Protein AF-A0A2J2H8X6-F1 (afdb_monomer_lite)

Radius of gyration: 20.1 Å; chains: 1; bounding box: 44×49×46 Å

Secondary structure (DSSP, 8-state):
------HHHHHHHHHHHSS--PPP-HHHHHHHHHHHSS--S-HHHHHHHHHHHHHHHHHHHHHHSPPPHHHHHGGGSSS--

Structure (mmCIF, N/CA/C/O backbone):
data_AF-A0A2J2H8X6-F1
#
_entry.id   AF-A0A2J2H8X6-F1
#
loop_
_atom_site.group_PDB
_atom_site.id
_atom_site.type_symbol
_atom_site.label_atom_id
_ato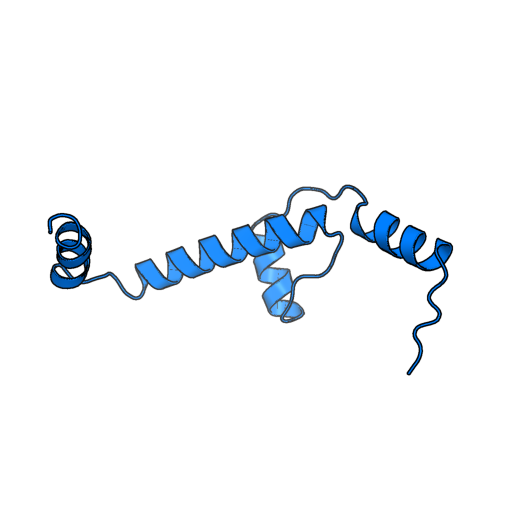m_site.label_alt_id
_atom_site.label_comp_id
_atom_site.label_asym_id
_atom_site.label_entity_id
_atom_site.label_seq_id
_atom_site.pdbx_PDB_ins_code
_atom_site.Cartn_x
_atom_site.Cartn_y
_atom_site.Cartn_z
_atom_site.occupancy
_atom_site.B_iso_or_equiv
_atom_site.auth_seq_id
_atom_site.auth_comp_id
_atom_site.auth_asym_id
_atom_site.auth_atom_id
_atom_site.pdbx_PDB_model_num
ATOM 1 N N . MET A 1 1 ? 30.613 6.042 -7.719 1.00 46.53 1 MET A N 1
ATOM 2 C CA . MET A 1 1 ? 29.917 4.983 -8.479 1.00 46.53 1 MET A CA 1
ATOM 3 C C . MET A 1 1 ? 29.193 5.691 -9.605 1.00 46.53 1 MET A C 1
ATOM 5 O O . MET A 1 1 ? 28.225 6.383 -9.325 1.00 46.53 1 MET A O 1
ATOM 9 N N . GLU A 1 2 ? 29.708 5.633 -10.830 1.00 53.91 2 GLU A N 1
ATOM 10 C CA . GLU A 1 2 ? 28.993 6.219 -11.968 1.00 53.91 2 GLU A CA 1
ATOM 11 C C . GLU A 1 2 ? 27.964 5.205 -12.467 1.00 53.91 2 GLU A C 1
ATOM 13 O O . GLU A 1 2 ? 28.308 4.089 -12.857 1.00 53.91 2 GLU A O 1
ATOM 18 N N . MET A 1 3 ? 26.682 5.558 -12.368 1.00 62.75 3 MET A N 1
ATOM 19 C CA . MET A 1 3 ? 25.590 4.745 -12.894 1.00 62.75 3 MET A CA 1
ATOM 20 C C . MET A 1 3 ? 25.469 5.001 -14.396 1.00 62.75 3 MET A C 1
ATOM 22 O O . MET A 1 3 ? 24.700 5.852 -14.832 1.00 62.75 3 MET A O 1
ATOM 26 N N . ASN A 1 4 ? 26.226 4.248 -15.192 1.00 68.88 4 ASN A N 1
ATOM 27 C CA . ASN A 1 4 ? 26.126 4.273 -16.649 1.00 68.88 4 ASN A CA 1
ATOM 28 C C . ASN A 1 4 ? 24.904 3.447 -17.103 1.00 68.88 4 ASN A C 1
ATOM 30 O O . ASN A 1 4 ? 25.036 2.376 -17.695 1.00 68.88 4 ASN A O 1
ATOM 34 N N . ILE A 1 5 ? 23.698 3.887 -16.730 1.00 78.12 5 ILE A N 1
ATOM 35 C CA . ILE A 1 5 ? 22.455 3.220 -17.133 1.00 78.12 5 ILE A CA 1
ATOM 36 C C . ILE A 1 5 ? 22.124 3.669 -18.559 1.00 78.12 5 ILE A C 1
ATOM 38 O O . ILE A 1 5 ? 21.894 4.851 -18.804 1.00 78.12 5 ILE A O 1
ATOM 42 N N . SER A 1 6 ? 22.093 2.720 -19.499 1.00 89.50 6 SER A N 1
ATOM 43 C CA . SER A 1 6 ? 21.638 2.981 -20.870 1.00 89.50 6 SER A CA 1
ATOM 44 C C . SER A 1 6 ? 20.173 3.431 -20.884 1.00 89.50 6 SER A C 1
ATOM 46 O O . SER A 1 6 ? 19.352 2.938 -20.105 1.00 89.50 6 SER A O 1
ATOM 48 N N . ILE A 1 7 ? 19.822 4.311 -21.824 1.00 88.50 7 ILE A N 1
ATOM 49 C CA . ILE A 1 7 ? 18.435 4.718 -22.089 1.00 88.50 7 ILE A CA 1
ATOM 50 C C . ILE A 1 7 ? 17.527 3.502 -22.341 1.00 88.50 7 ILE A C 1
ATOM 52 O O . ILE A 1 7 ? 16.368 3.519 -21.931 1.00 88.50 7 ILE A O 1
ATOM 56 N N . ASP A 1 8 ? 18.042 2.429 -22.943 1.00 91.62 8 ASP A N 1
ATOM 57 C CA . ASP A 1 8 ? 17.271 1.202 -23.187 1.00 91.62 8 ASP A CA 1
ATOM 58 C C . ASP A 1 8 ? 16.923 0.458 -21.893 1.00 91.62 8 ASP A C 1
ATOM 60 O O . ASP A 1 8 ? 15.815 -0.052 -21.739 1.00 91.62 8 ASP A O 1
ATOM 64 N N . GLU A 1 9 ? 17.834 0.451 -20.918 1.00 90.44 9 GLU A N 1
ATOM 65 C CA . GLU A 1 9 ? 17.588 -0.152 -19.605 1.00 90.44 9 GLU A CA 1
ATOM 66 C C . GLU A 1 9 ? 16.596 0.691 -18.793 1.00 90.44 9 GLU A C 1
ATOM 68 O O . GLU A 1 9 ? 15.701 0.150 -18.142 1.00 90.44 9 GLU A O 1
ATOM 73 N N . ILE A 1 10 ? 16.695 2.023 -18.877 1.00 89.69 10 ILE A N 1
ATOM 74 C CA . ILE A 1 10 ? 15.702 2.929 -18.281 1.00 89.69 10 ILE A CA 1
ATOM 75 C C . ILE A 1 10 ? 14.322 2.657 -18.886 1.00 89.69 10 ILE A C 1
ATOM 77 O O . ILE A 1 10 ? 13.359 2.465 -18.143 1.00 89.69 10 ILE A O 1
ATOM 81 N N . ARG A 1 11 ? 14.234 2.576 -20.219 1.00 87.75 11 ARG A N 1
ATOM 82 C CA . ARG A 1 11 ? 12.990 2.303 -20.946 1.00 87.75 11 ARG A CA 1
ATOM 83 C C . ARG A 1 11 ? 12.382 0.964 -20.544 1.00 87.75 11 ARG A C 1
ATOM 85 O O . ARG A 1 11 ? 11.218 0.934 -20.163 1.00 87.75 11 ARG A O 1
ATOM 92 N N . ARG A 1 12 ? 13.173 -0.111 -20.520 1.00 89.31 12 ARG A N 1
ATOM 93 C CA . ARG A 1 12 ? 12.725 -1.448 -20.102 1.00 89.31 12 ARG A CA 1
ATOM 94 C C . ARG A 1 12 ? 12.154 -1.448 -18.684 1.00 89.31 12 ARG A C 1
ATOM 96 O O . ARG A 1 12 ? 11.115 -2.055 -18.427 1.00 89.31 12 ARG A O 1
ATOM 103 N N . ARG A 1 13 ? 12.824 -0.773 -17.745 1.00 88.00 13 ARG A N 1
ATOM 104 C CA . ARG A 1 13 ? 12.352 -0.663 -16.356 1.00 88.00 13 ARG A CA 1
ATOM 105 C C . ARG A 1 13 ? 11.057 0.144 -16.259 1.00 88.00 13 ARG A C 1
ATOM 107 O O . ARG A 1 13 ? 10.181 -0.236 -15.487 1.00 88.00 13 ARG A O 1
ATOM 114 N N . LEU A 1 14 ? 10.931 1.213 -17.045 1.00 86.19 14 LEU A N 1
ATOM 115 C CA . LEU A 1 14 ? 9.717 2.026 -17.133 1.00 86.19 14 LEU A CA 1
ATOM 116 C C . LEU A 1 14 ? 8.550 1.257 -17.753 1.00 86.19 14 LEU A C 1
ATOM 118 O O . LEU A 1 14 ? 7.474 1.266 -17.178 1.00 86.19 14 LEU A O 1
ATOM 122 N N . GLU A 1 15 ? 8.750 0.542 -18.856 1.00 86.94 15 GLU A N 1
ATOM 123 C CA . GLU A 1 15 ? 7.709 -0.276 -19.494 1.00 86.94 15 GLU A CA 1
ATOM 124 C C . GLU A 1 15 ? 7.172 -1.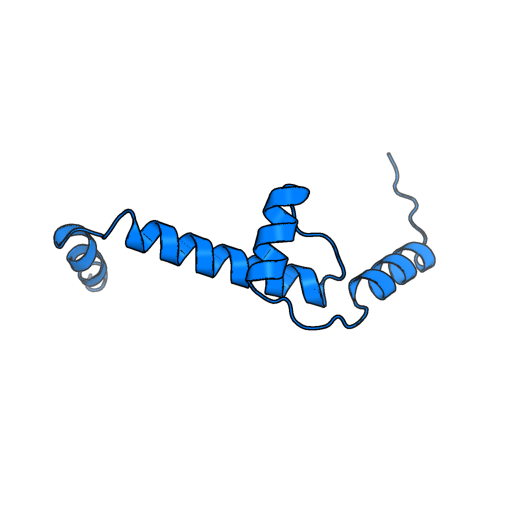356 -18.548 1.00 86.94 15 GLU A C 1
ATOM 126 O O . GLU A 1 15 ? 5.965 -1.563 -18.455 1.00 86.94 15 GLU A O 1
ATOM 131 N N . LEU A 1 16 ? 8.057 -2.011 -17.791 1.00 84.50 16 LEU A N 1
ATOM 132 C CA . LEU A 1 16 ? 7.653 -2.979 -16.770 1.00 84.50 16 LEU A CA 1
ATOM 133 C C . LEU A 1 16 ? 6.884 -2.321 -15.617 1.00 84.50 16 LEU A C 1
ATOM 135 O O . LEU A 1 16 ? 5.940 -2.915 -15.096 1.00 84.50 16 LEU A O 1
ATOM 139 N N . ALA A 1 17 ? 7.281 -1.112 -15.214 1.00 81.81 17 ALA A N 1
ATOM 140 C CA . ALA A 1 17 ? 6.629 -0.371 -14.140 1.00 81.81 17 ALA A CA 1
ATOM 141 C C . ALA A 1 17 ? 5.281 0.236 -14.563 1.00 81.81 17 ALA A C 1
ATOM 143 O O . ALA A 1 17 ? 4.383 0.318 -13.735 1.00 81.81 17 ALA A O 1
ATOM 144 N N . LEU A 1 18 ? 5.131 0.640 -15.822 1.00 81.25 18 LEU A N 1
ATOM 145 C CA . LEU A 1 18 ? 3.924 1.258 -16.384 1.00 81.25 18 LEU A CA 1
ATOM 146 C C . LEU A 1 18 ? 3.007 0.243 -17.073 1.00 81.25 18 LEU A C 1
ATOM 148 O O . LEU A 1 18 ? 2.064 0.619 -17.767 1.00 81.25 18 LEU A O 1
ATOM 152 N N . ARG A 1 19 ? 3.298 -1.057 -16.951 1.00 83.50 19 ARG A N 1
ATOM 153 C CA . ARG A 1 19 ? 2.422 -2.080 -17.509 1.00 83.50 19 ARG A CA 1
ATOM 154 C C . ARG A 1 19 ? 1.090 -2.041 -16.753 1.00 83.50 19 ARG A C 1
ATOM 156 O O . ARG A 1 19 ? 1.117 -2.232 -15.532 1.00 83.50 19 ARG A O 1
ATOM 163 N N . PRO A 1 20 ? -0.049 -1.893 -17.457 1.00 79.88 20 PRO A N 1
ATOM 164 C CA . PRO A 1 20 ? -1.355 -1.888 -16.822 1.00 79.88 20 PRO A CA 1
ATOM 165 C C . PRO A 1 20 ? -1.543 -3.140 -15.972 1.00 79.88 20 PRO A C 1
ATOM 167 O O . PRO A 1 20 ? -1.260 -4.261 -16.407 1.00 79.88 20 PRO A O 1
ATOM 170 N N . ALA A 1 21 ? -2.003 -2.930 -14.750 1.00 83.62 21 ALA A N 1
ATOM 171 C CA . ALA A 1 21 ? -2.317 -3.974 -13.796 1.00 83.62 21 ALA A CA 1
ATOM 172 C C . ALA A 1 21 ? -3.769 -3.817 -13.355 1.00 83.62 21 ALA A C 1
ATOM 174 O O . ALA A 1 21 ? -4.313 -2.712 -13.363 1.00 83.62 21 ALA A O 1
ATOM 175 N N . GLU A 1 22 ? -4.396 -4.923 -12.969 1.00 86.00 22 GLU A N 1
ATOM 176 C CA . GLU A 1 22 ? -5.736 -4.869 -12.394 1.00 86.00 22 GLU A CA 1
ATOM 177 C C . GLU A 1 22 ? -5.725 -4.060 -11.093 1.00 86.00 22 GLU A C 1
ATOM 179 O O . GLU A 1 22 ? -4.755 -4.152 -10.339 1.00 86.00 22 GLU A O 1
ATOM 184 N N . PRO A 1 23 ? -6.769 -3.269 -10.798 1.00 87.81 23 PRO A N 1
ATOM 185 C CA . PRO A 1 23 ? -6.824 -2.502 -9.565 1.00 87.81 23 PRO A CA 1
ATOM 186 C C . PRO A 1 23 ? -6.615 -3.385 -8.323 1.00 87.81 23 PRO A C 1
ATOM 188 O O . PRO A 1 23 ? -7.149 -4.495 -8.252 1.00 87.81 23 PRO A O 1
ATOM 191 N N . PRO A 1 24 ? -5.854 -2.915 -7.324 1.00 92.12 24 PRO A N 1
ATOM 192 C CA . PRO A 1 24 ? -5.651 -3.662 -6.094 1.00 92.12 24 PRO A CA 1
ATOM 193 C C . PRO A 1 24 ? -6.944 -3.767 -5.284 1.00 92.12 24 PRO A C 1
ATOM 195 O O . PRO A 1 24 ? -7.726 -2.822 -5.204 1.00 92.12 24 PRO A O 1
ATOM 198 N N . VAL A 1 25 ? -7.118 -4.908 -4.620 1.00 94.50 25 VAL A N 1
ATOM 199 C CA . VAL A 1 25 ? -8.197 -5.162 -3.656 1.00 94.50 25 VAL A CA 1
ATOM 200 C C . VAL A 1 25 ? -7.634 -5.176 -2.238 1.00 94.50 25 VAL A C 1
ATOM 202 O O . VAL A 1 25 ? -6.510 -5.638 -2.037 1.00 94.50 25 VAL A O 1
ATOM 205 N N . LEU A 1 26 ? -8.400 -4.688 -1.256 1.00 94.00 26 LEU A N 1
ATOM 206 C CA . LEU A 1 26 ? -7.918 -4.489 0.118 1.00 94.00 26 LEU A CA 1
ATOM 207 C C . LEU A 1 26 ? -7.327 -5.773 0.717 1.00 94.00 26 LEU A C 1
ATOM 209 O O . LEU A 1 26 ? -6.191 -5.749 1.182 1.00 94.00 26 LEU A O 1
ATOM 213 N N . ASP A 1 27 ? -8.034 -6.899 0.618 1.00 94.06 27 ASP A N 1
ATOM 214 C CA . ASP A 1 27 ? -7.568 -8.186 1.155 1.00 94.06 27 ASP A CA 1
ATOM 215 C C . ASP A 1 27 ? -6.236 -8.628 0.535 1.00 94.06 27 ASP A C 1
ATOM 217 O O . ASP A 1 27 ? -5.326 -9.079 1.230 1.00 94.06 27 ASP A O 1
ATOM 221 N N . GLY A 1 28 ? -6.081 -8.441 -0.778 1.00 93.00 28 GLY A N 1
ATOM 222 C CA . GLY A 1 28 ? -4.842 -8.759 -1.488 1.00 93.00 28 GLY A CA 1
ATOM 223 C C . GLY A 1 28 ? -3.684 -7.842 -1.091 1.00 93.00 28 GLY A C 1
ATOM 224 O O . GLY A 1 28 ? -2.545 -8.293 -0.977 1.00 93.00 28 GLY A O 1
ATOM 225 N N . VAL A 1 29 ? -3.972 -6.562 -0.841 1.00 94.75 29 VAL A N 1
ATOM 226 C CA . VAL A 1 29 ? -2.994 -5.587 -0.342 1.00 94.75 29 VAL A CA 1
ATOM 227 C C . VAL A 1 29 ? -2.537 -5.957 1.068 1.00 94.75 29 VAL A C 1
ATOM 229 O O . VAL A 1 29 ? -1.333 -5.985 1.319 1.00 94.75 29 VAL A O 1
ATOM 232 N N . LEU A 1 30 ? -3.467 -6.293 1.966 1.00 95.00 30 LEU A N 1
ATOM 233 C CA . LEU A 1 30 ? -3.149 -6.711 3.333 1.00 95.00 30 LEU A CA 1
ATOM 234 C C . LEU A 1 30 ? -2.313 -7.994 3.346 1.00 95.00 30 LEU A C 1
ATOM 236 O O . LEU A 1 30 ? -1.263 -8.015 3.983 1.00 95.00 30 LEU A O 1
ATOM 240 N N . ALA A 1 31 ? -2.697 -9.007 2.564 1.00 94.19 31 ALA A N 1
ATOM 241 C CA . ALA A 1 31 ? -1.939 -10.252 2.445 1.00 94.19 31 ALA A CA 1
ATOM 242 C C . ALA A 1 31 ? -0.518 -10.028 1.893 1.00 94.19 31 ALA A C 1
ATOM 244 O O . ALA A 1 31 ? 0.441 -10.657 2.344 1.00 94.19 31 ALA A O 1
ATOM 245 N N . ALA A 1 32 ? -0.351 -9.117 0.927 1.00 92.62 32 ALA A N 1
ATOM 246 C CA . ALA A 1 32 ? 0.963 -8.777 0.384 1.00 92.62 32 ALA A CA 1
ATOM 247 C C . ALA A 1 32 ? 1.860 -8.085 1.425 1.00 92.62 32 ALA A C 1
ATOM 249 O O . ALA A 1 32 ? 3.043 -8.415 1.535 1.00 92.62 32 ALA A O 1
ATOM 250 N N . VAL A 1 33 ? 1.306 -7.149 2.204 1.00 92.38 33 VAL A N 1
ATOM 251 C CA . VAL A 1 33 ? 2.035 -6.473 3.289 1.00 92.38 33 VAL A CA 1
ATOM 252 C C . VAL A 1 33 ? 2.381 -7.451 4.407 1.00 92.38 33 VAL A C 1
ATOM 254 O O . VAL A 1 33 ? 3.513 -7.436 4.879 1.00 92.38 33 VAL A O 1
ATOM 257 N N . GLU A 1 34 ? 1.455 -8.325 4.795 1.00 92.56 34 GLU A N 1
ATOM 258 C CA . GLU A 1 34 ? 1.688 -9.345 5.820 1.00 92.56 34 GLU A CA 1
ATOM 259 C C . GLU A 1 34 ? 2.800 -10.317 5.407 1.00 92.56 34 GLU A C 1
ATOM 261 O O . GLU A 1 34 ? 3.701 -10.603 6.194 1.00 92.56 34 GLU A O 1
ATOM 266 N N . ARG A 1 35 ? 2.786 -10.781 4.150 1.00 93.88 35 ARG A N 1
ATOM 267 C CA . ARG A 1 35 ? 3.774 -11.741 3.644 1.00 93.88 35 ARG A CA 1
ATOM 268 C C . ARG A 1 35 ? 5.159 -11.129 3.441 1.00 93.88 35 ARG A C 1
ATOM 270 O O . ARG A 1 35 ? 6.157 -11.730 3.830 1.00 93.88 35 ARG A O 1
ATOM 277 N N . ASP A 1 36 ? 5.233 -9.975 2.777 1.00 91.56 36 ASP A N 1
ATOM 278 C CA . ASP A 1 36 ? 6.500 -9.434 2.263 1.00 91.56 36 ASP A CA 1
ATOM 279 C C . ASP A 1 36 ? 6.989 -8.188 3.020 1.00 91.56 36 ASP A C 1
ATOM 281 O O . ASP A 1 36 ? 8.086 -7.686 2.745 1.00 91.56 36 ASP A O 1
ATOM 285 N N . GLY A 1 37 ? 6.171 -7.638 3.922 1.00 89.12 37 GLY A N 1
ATOM 286 C CA . GLY A 1 37 ? 6.411 -6.362 4.603 1.00 89.12 37 GLY A CA 1
ATOM 287 C C . GLY A 1 37 ? 6.335 -5.139 3.682 1.00 89.12 37 GLY A C 1
ATOM 288 O O . GLY A 1 37 ? 6.655 -4.029 4.105 1.00 89.12 37 GLY A O 1
ATOM 289 N N . LYS A 1 38 ? 5.984 -5.321 2.401 1.00 89.69 38 LYS A N 1
ATOM 290 C CA . LYS A 1 38 ? 5.959 -4.256 1.391 1.00 89.69 38 LYS A CA 1
ATOM 291 C C . LYS A 1 38 ? 5.131 -4.627 0.171 1.00 89.69 38 LYS A C 1
ATOM 293 O O . LYS A 1 38 ? 5.033 -5.787 -0.212 1.00 89.69 38 LYS A O 1
ATOM 298 N N . LEU A 1 39 ? 4.648 -3.596 -0.510 1.00 91.62 39 LEU A N 1
ATOM 299 C CA . LEU A 1 39 ? 3.983 -3.712 -1.801 1.00 91.62 39 LEU A CA 1
ATOM 300 C C . LEU A 1 39 ? 5.020 -3.732 -2.931 1.00 91.62 39 LEU A C 1
ATOM 302 O O . LEU A 1 39 ? 5.961 -2.935 -2.948 1.00 91.62 39 LEU A O 1
ATOM 306 N N . ARG A 1 40 ? 4.859 -4.656 -3.881 1.00 85.75 40 ARG A N 1
ATOM 307 C CA . ARG A 1 40 ? 5.715 -4.805 -5.066 1.00 85.75 40 ARG A CA 1
ATOM 308 C C . ARG A 1 40 ? 4.852 -5.030 -6.299 1.00 85.75 40 ARG A C 1
ATOM 310 O O . ARG A 1 40 ? 3.890 -5.783 -6.240 1.00 85.75 40 ARG A O 1
ATOM 317 N N . GLY A 1 41 ? 5.239 -4.429 -7.418 1.00 84.25 41 GLY A N 1
ATOM 318 C CA . GLY A 1 41 ? 4.530 -4.566 -8.686 1.00 84.25 41 GLY A CA 1
ATOM 319 C C . GLY A 1 41 ? 4.726 -3.349 -9.590 1.00 84.25 41 GLY A C 1
ATOM 320 O O . GLY A 1 41 ? 5.563 -2.494 -9.280 1.00 84.25 41 GLY A O 1
ATOM 321 N N . PRO A 1 42 ? 3.966 -3.270 -10.695 1.00 87.81 42 PRO A N 1
ATOM 322 C CA . PRO A 1 42 ? 3.873 -2.071 -11.520 1.00 87.81 42 PRO A CA 1
ATOM 323 C C . PRO A 1 42 ? 3.457 -0.859 -10.682 1.00 87.81 42 PRO A C 1
ATOM 325 O O . PRO A 1 42 ? 2.686 -0.991 -9.730 1.00 87.81 42 PRO A O 1
ATOM 328 N N . ALA A 1 43 ? 3.946 0.324 -11.040 1.00 87.12 43 ALA A N 1
ATOM 329 C CA . ALA A 1 43 ? 3.598 1.586 -10.399 1.00 87.12 43 ALA A CA 1
ATOM 330 C C . ALA A 1 43 ? 2.077 1.801 -10.380 1.00 87.12 43 ALA A C 1
ATOM 332 O O . ALA A 1 43 ? 1.522 2.150 -9.337 1.00 87.12 43 ALA A O 1
ATOM 333 N N . ASP A 1 44 ? 1.407 1.476 -11.488 1.00 87.50 44 ASP A N 1
ATOM 334 C CA . ASP A 1 44 ? -0.051 1.570 -11.629 1.00 87.50 44 ASP A CA 1
ATOM 335 C C . ASP A 1 44 ? -0.815 0.690 -10.632 1.00 87.50 44 ASP A C 1
ATOM 337 O O . ASP A 1 44 ? -1.963 0.978 -10.313 1.00 87.50 44 ASP A O 1
ATOM 341 N N . TRP A 1 45 ? -0.178 -0.352 -10.092 1.00 90.94 45 TRP A N 1
ATOM 342 C CA . TRP A 1 45 ? -0.738 -1.179 -9.026 1.00 90.94 45 TRP A CA 1
ATOM 343 C C . TRP A 1 45 ? -0.318 -0.696 -7.637 1.00 90.94 45 TRP A C 1
ATOM 345 O O . TRP A 1 45 ? -1.141 -0.549 -6.734 1.00 90.94 45 TRP A O 1
ATOM 355 N N . VAL A 1 46 ? 0.981 -0.436 -7.462 1.00 91.62 46 VAL A N 1
ATOM 356 C CA . VAL A 1 46 ? 1.588 -0.133 -6.160 1.00 91.62 46 VAL A CA 1
ATOM 357 C C . VAL A 1 46 ? 1.063 1.179 -5.589 1.00 91.62 46 VAL A C 1
ATOM 359 O O . VAL A 1 46 ? 0.782 1.239 -4.394 1.00 91.62 46 VAL A O 1
ATOM 362 N N . PHE A 1 47 ? 0.893 2.221 -6.409 1.00 91.50 47 PHE A N 1
ATOM 363 C CA . PHE A 1 47 ? 0.408 3.512 -5.916 1.00 91.50 47 PHE A CA 1
ATOM 364 C C . PHE A 1 47 ? -1.045 3.447 -5.420 1.00 91.50 47 PHE A C 1
ATOM 366 O O . PHE A 1 47 ? -1.305 3.900 -4.301 1.00 91.50 47 PHE A O 1
ATOM 373 N N . PRO A 1 48 ? -2.007 2.872 -6.169 1.00 93.81 48 PRO A N 1
ATOM 374 C CA . PRO A 1 48 ? -3.344 2.635 -5.634 1.00 93.81 48 PRO A CA 1
ATOM 375 C C . PRO A 1 48 ? -3.351 1.709 -4.412 1.00 93.81 48 PRO A C 1
ATOM 377 O O . PRO A 1 48 ? -4.052 2.008 -3.451 1.00 93.81 48 PRO A O 1
ATOM 380 N N . ALA A 1 49 ? -2.535 0.650 -4.402 1.00 95.19 49 ALA A N 1
ATOM 381 C CA . ALA A 1 49 ? -2.467 -0.2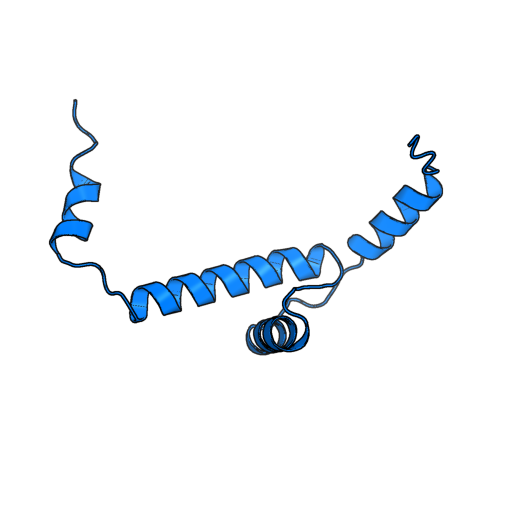97 -3.288 1.00 95.19 49 ALA A CA 1
ATOM 382 C C . ALA A 1 49 ? -1.977 0.378 -2.001 1.00 95.19 49 ALA A C 1
ATOM 384 O O . ALA A 1 49 ? -2.531 0.161 -0.926 1.00 95.19 49 ALA A O 1
ATOM 385 N N . TRP A 1 50 ? -0.964 1.239 -2.113 1.00 94.81 50 TRP A N 1
ATOM 386 C CA . TRP A 1 50 ? -0.439 1.999 -0.984 1.00 94.81 50 TRP A CA 1
ATOM 387 C C . TRP A 1 50 ? -1.468 2.989 -0.434 1.00 94.81 50 TRP A C 1
ATOM 389 O O . TRP A 1 50 ? -1.655 3.044 0.778 1.00 94.81 50 TRP A O 1
ATOM 399 N N . ARG A 1 51 ? -2.182 3.722 -1.303 1.00 95.88 51 ARG A N 1
ATOM 400 C CA . ARG A 1 51 ? -3.265 4.621 -0.864 1.00 95.88 51 ARG A CA 1
ATOM 401 C C . ARG A 1 51 ? -4.356 3.858 -0.119 1.00 95.88 51 ARG A C 1
ATOM 403 O O . ARG A 1 51 ? -4.737 4.279 0.966 1.00 95.88 51 ARG A O 1
ATOM 410 N N . LEU A 1 52 ? -4.783 2.721 -0.668 1.00 96.31 52 LEU A N 1
ATOM 411 C CA . LEU A 1 52 ? -5.793 1.860 -0.058 1.00 96.31 52 LEU A CA 1
ATOM 412 C C . LEU A 1 52 ? -5.354 1.356 1.326 1.00 96.31 52 LEU A C 1
ATOM 414 O O . LEU A 1 52 ? -6.130 1.392 2.276 1.00 96.31 52 LEU A O 1
ATOM 418 N N . TYR A 1 53 ? -4.092 0.936 1.459 1.00 95.25 53 TYR A N 1
ATOM 419 C CA . TYR A 1 53 ? -3.530 0.521 2.743 1.00 95.25 53 TYR A CA 1
ATOM 420 C C . TYR A 1 53 ? -3.483 1.665 3.761 1.00 95.25 53 TYR A C 1
ATOM 422 O O . TYR A 1 53 ? -3.855 1.474 4.915 1.00 95.25 53 TYR A O 1
ATOM 430 N N . VAL A 1 54 ? -3.019 2.849 3.350 1.00 95.44 54 VAL A N 1
ATOM 431 C CA . VAL A 1 54 ? -2.919 4.020 4.233 1.00 95.44 54 VAL A CA 1
ATOM 432 C C . VAL A 1 54 ? -4.298 4.470 4.701 1.00 95.44 54 VAL A C 1
ATOM 434 O O . VAL A 1 54 ? -4.459 4.762 5.880 1.00 95.44 54 VAL A O 1
ATOM 437 N N . GLU A 1 55 ? -5.287 4.492 3.810 1.00 96.69 55 GLU A N 1
ATOM 438 C CA . GLU A 1 55 ? -6.671 4.832 4.148 1.00 96.69 55 GLU A CA 1
ATOM 439 C C . GLU A 1 55 ? -7.259 3.838 5.155 1.00 96.69 55 GLU A C 1
ATOM 441 O O . GLU A 1 55 ? -7.765 4.247 6.201 1.00 96.69 55 GLU A O 1
ATOM 446 N N . TYR A 1 56 ? -7.086 2.535 4.908 1.00 95.44 56 TYR A N 1
ATOM 447 C CA . TYR A 1 56 ? -7.466 1.493 5.859 1.00 95.44 56 TYR A CA 1
ATOM 448 C C . TYR A 1 56 ? -6.774 1.685 7.215 1.00 95.44 56 TYR A C 1
ATOM 450 O O . TYR A 1 56 ? -7.430 1.710 8.254 1.00 95.44 56 TYR A O 1
ATOM 458 N N . ALA A 1 57 ? -5.452 1.862 7.227 1.00 94.44 57 ALA A N 1
ATOM 459 C CA . A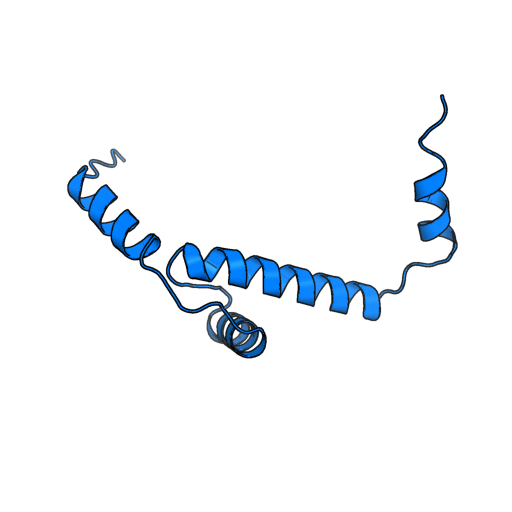LA A 1 57 ? -4.692 2.038 8.458 1.00 94.44 57 ALA A CA 1
ATOM 460 C C . ALA A 1 57 ? -5.143 3.288 9.231 1.00 94.44 57 ALA A C 1
ATOM 462 O O . ALA A 1 57 ? -5.323 3.219 10.445 1.00 94.44 57 ALA A O 1
ATOM 463 N N . ALA A 1 58 ? -5.382 4.404 8.539 1.00 95.12 58 ALA A N 1
ATOM 464 C CA . ALA A 1 58 ? -5.882 5.635 9.140 1.00 95.12 58 ALA A CA 1
ATOM 465 C C . ALA A 1 58 ? -7.263 5.434 9.777 1.00 95.12 58 ALA A C 1
ATOM 467 O O . ALA A 1 58 ? -7.465 5.844 10.919 1.00 95.12 58 ALA A O 1
ATOM 468 N N . GLN A 1 59 ? -8.182 4.747 9.091 1.00 94.75 59 GLN A N 1
ATOM 469 C CA . GLN A 1 59 ? -9.495 4.414 9.642 1.00 94.75 59 GLN A CA 1
ATOM 470 C C . GLN A 1 59 ? -9.370 3.539 10.896 1.00 94.75 59 GLN A C 1
ATOM 472 O O . GLN A 1 59 ? -9.970 3.847 11.923 1.00 94.75 59 GLN A O 1
ATOM 477 N N . ARG A 1 60 ? -8.551 2.482 10.852 1.00 94.94 60 ARG A N 1
ATOM 478 C CA . ARG A 1 60 ? -8.347 1.584 12.001 1.00 94.94 60 ARG A CA 1
ATOM 479 C C . ARG A 1 60 ? -7.719 2.298 13.195 1.00 94.94 60 ARG A C 1
ATOM 481 O O . ARG A 1 60 ? -8.088 2.014 14.331 1.00 94.94 60 ARG A O 1
ATOM 488 N N . ILE A 1 61 ? -6.804 3.236 12.951 1.00 93.50 61 ILE A N 1
ATOM 489 C CA . ILE A 1 61 ? -6.232 4.093 13.995 1.00 93.50 61 ILE A CA 1
ATOM 490 C C . ILE A 1 61 ? -7.313 5.011 14.571 1.00 93.50 61 ILE A C 1
ATOM 492 O O . ILE A 1 61 ? -7.440 5.082 15.787 1.00 93.50 61 ILE A O 1
ATOM 496 N N . ALA A 1 62 ? -8.123 5.663 13.735 1.00 91.69 62 ALA A N 1
ATOM 497 C CA . ALA A 1 62 ? -9.201 6.535 14.200 1.00 91.69 62 ALA A CA 1
ATOM 498 C C . ALA A 1 62 ? -10.277 5.780 15.006 1.00 91.69 62 ALA A C 1
ATOM 500 O O . ALA A 1 62 ? -10.829 6.324 15.958 1.00 91.69 62 ALA A O 1
ATOM 501 N N . GLU A 1 63 ? -10.556 4.522 14.654 1.00 91.31 63 GLU A N 1
ATOM 502 C CA . GLU A 1 63 ? -11.456 3.639 15.406 1.00 91.31 63 GLU A CA 1
ATOM 503 C C . GLU A 1 63 ? -10.857 3.202 16.751 1.00 91.31 63 GLU A C 1
ATOM 505 O O . GLU A 1 63 ? -11.570 3.132 17.750 1.00 91.31 63 GLU A O 1
ATOM 510 N N . ALA A 1 64 ? -9.554 2.906 16.791 1.00 92.31 64 ALA A N 1
ATOM 511 C CA . ALA A 1 64 ? -8.860 2.497 18.013 1.00 92.31 64 ALA A CA 1
ATOM 512 C C . ALA A 1 64 ? -8.592 3.671 18.970 1.00 92.31 64 ALA A C 1
ATOM 514 O O . ALA A 1 64 ? -8.552 3.486 20.186 1.00 92.31 64 ALA A O 1
ATOM 515 N N . PHE A 1 65 ? -8.418 4.870 18.418 1.00 89.50 65 PHE A N 1
ATOM 516 C CA . PHE A 1 65 ? -8.093 6.098 19.133 1.00 89.50 65 PHE A CA 1
ATOM 517 C C . PHE A 1 65 ? -9.076 7.201 18.720 1.00 89.50 65 PHE A C 1
ATOM 519 O O . PHE A 1 65 ? -8.710 8.113 17.972 1.00 89.50 65 PHE A O 1
ATOM 526 N N . PRO A 1 66 ? -10.344 7.119 19.159 1.00 81.88 66 PRO A N 1
ATOM 527 C CA . PRO A 1 66 ? -11.313 8.158 18.861 1.00 81.88 66 PRO A CA 1
ATOM 528 C C . PRO A 1 66 ? -10.845 9.471 19.490 1.00 81.88 66 PRO A C 1
ATOM 530 O O . PRO A 1 66 ? -10.584 9.525 20.691 1.00 81.88 66 PRO A O 1
ATOM 533 N N . LEU A 1 67 ? -10.761 10.527 18.678 1.00 74.50 67 LEU A N 1
ATOM 534 C CA . LEU A 1 67 ? -10.428 11.869 19.163 1.00 74.50 67 LEU A CA 1
ATOM 535 C C . LEU A 1 67 ? -11.378 12.268 20.299 1.00 74.50 67 LEU A C 1
ATOM 537 O O . LEU A 1 67 ? -12.569 11.930 20.251 1.00 74.50 67 LEU A O 1
ATOM 541 N N . THR A 1 68 ? -10.890 12.998 21.296 1.00 71.94 68 THR A N 1
ATOM 542 C CA . THR A 1 68 ? -11.758 13.574 22.334 1.00 71.94 68 THR A CA 1
ATOM 543 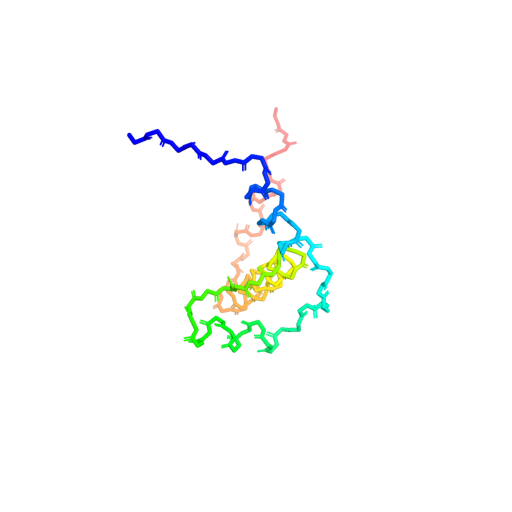C C . THR A 1 68 ? -12.462 14.836 21.812 1.00 71.94 68 THR A C 1
ATOM 545 O O . THR A 1 68 ? -12.153 15.354 20.734 1.00 71.94 68 THR A O 1
ATOM 548 N N . GLU A 1 69 ? -13.467 15.333 22.538 1.00 61.66 69 GLU A N 1
ATOM 549 C CA . GLU A 1 69 ? -14.204 16.565 22.194 1.00 61.66 69 GLU A CA 1
ATOM 550 C C . GLU A 1 69 ? -13.254 17.782 22.032 1.00 61.66 69 GLU A C 1
ATOM 552 O O . GLU A 1 69 ? -13.437 18.616 21.143 1.00 61.66 69 GLU A O 1
ATOM 557 N N . GLU A 1 70 ? -12.183 17.846 22.832 1.00 60.25 70 GLU A N 1
ATOM 558 C CA . GLU A 1 70 ? -11.200 18.944 22.860 1.00 60.25 70 GLU A CA 1
ATOM 559 C C . GLU A 1 70 ? -10.297 19.001 21.614 1.00 60.25 70 GLU A C 1
ATOM 561 O O . GLU A 1 70 ? -9.902 20.083 21.163 1.00 60.25 70 GLU A O 1
ATOM 566 N N . GLU A 1 71 ? -10.018 17.854 20.996 1.00 61.50 71 GLU A N 1
ATOM 567 C CA . GLU A 1 71 ? -9.231 17.769 19.761 1.00 61.50 71 GLU A CA 1
ATOM 568 C C . GLU A 1 71 ? -10.066 18.156 18.526 1.00 61.50 71 GLU A C 1
ATOM 570 O O . GLU A 1 71 ? -9.540 18.726 17.566 1.00 61.50 71 GLU A O 1
ATOM 575 N N . ARG A 1 72 ? -11.391 17.937 18.563 1.00 61.62 72 ARG A N 1
ATOM 576 C CA . ARG A 1 72 ? -12.321 18.354 17.495 1.00 61.62 72 ARG A CA 1
ATOM 577 C C . ARG A 1 72 ? -12.593 19.860 17.482 1.00 61.62 72 ARG A C 1
ATOM 579 O O . ARG A 1 72 ? -12.783 20.427 16.410 1.00 61.62 72 ARG A O 1
ATOM 586 N N . GLY A 1 73 ? -12.595 20.515 18.646 1.00 60.22 73 GLY A N 1
ATOM 587 C CA . GLY A 1 73 ? -12.863 21.956 18.768 1.00 60.22 73 GLY A CA 1
ATOM 588 C C . GLY A 1 73 ? -11.694 22.856 18.344 1.00 60.22 73 GLY A C 1
ATOM 589 O O . GLY A 1 73 ? -11.901 23.974 17.872 1.00 60.22 73 GLY A O 1
ATOM 590 N N . SER A 1 74 ? -10.457 22.365 18.457 1.00 50.97 74 SER A N 1
ATOM 591 C CA . SER A 1 74 ? -9.242 23.171 18.243 1.00 50.97 74 SER A CA 1
ATOM 592 C C . SER A 1 74 ? -8.898 23.423 16.767 1.00 50.97 74 SER A C 1
ATOM 594 O O . SER A 1 74 ? -8.110 24.316 16.464 1.00 50.97 74 SER A O 1
ATOM 596 N N . SER A 1 75 ? -9.516 22.698 15.831 1.00 54.50 75 SER A N 1
ATOM 597 C CA . SER A 1 75 ? -9.361 22.915 14.381 1.00 54.50 75 SER A CA 1
ATOM 598 C C . SER A 1 75 ? -10.246 24.043 13.825 1.00 54.50 75 SER A C 1
ATOM 600 O O . SER A 1 75 ? -10.081 24.428 12.670 1.00 54.50 75 SER A O 1
ATOM 602 N N . SER A 1 76 ? -11.137 24.623 14.641 1.00 51.56 76 SER A N 1
ATOM 603 C CA . SER A 1 76 ? -12.047 25.705 14.221 1.00 51.56 76 SER A CA 1
ATOM 604 C C . SER A 1 76 ? -11.594 27.121 14.617 1.00 51.56 76 SER A C 1
ATOM 606 O O . SER A 1 76 ? -12.220 28.088 14.190 1.00 51.56 76 SER A O 1
ATOM 608 N N . THR A 1 77 ? -10.509 27.285 15.388 1.00 50.38 77 THR A N 1
ATOM 609 C CA . THR A 1 77 ? -10.135 28.605 15.958 1.00 50.38 77 THR A CA 1
ATOM 610 C C . THR A 1 77 ? -8.850 29.212 15.374 1.00 50.38 77 THR A C 1
ATOM 612 O O . THR A 1 77 ? -8.493 30.338 15.713 1.00 50.38 77 THR A O 1
ATOM 615 N N . SER A 1 78 ? -8.156 28.552 14.442 1.00 51.81 78 SER A N 1
ATOM 616 C CA . SER A 1 78 ? -6.990 29.134 13.748 1.00 51.81 78 SER A CA 1
ATOM 617 C C . SER A 1 78 ? -7.384 29.731 12.392 1.00 51.81 78 SER A C 1
ATOM 619 O O . SER A 1 78 ? -6.916 29.291 11.345 1.00 51.81 78 SER A O 1
ATOM 621 N N . GLY A 1 79 ? -8.306 30.692 12.400 1.00 54.94 79 GLY A N 1
ATOM 622 C CA . GLY A 1 79 ? -8.858 31.277 11.176 1.00 54.94 79 GLY A CA 1
ATOM 623 C C . GLY A 1 79 ? -9.389 32.699 11.317 1.00 54.94 79 GLY A C 1
ATOM 624 O O . GLY A 1 79 ? -10.134 33.128 10.449 1.00 54.94 79 GLY A O 1
ATOM 625 N N . THR A 1 80 ? -9.029 33.432 12.375 1.00 51.59 80 THR A N 1
ATOM 626 C CA . THR A 1 80 ? -9.314 34.873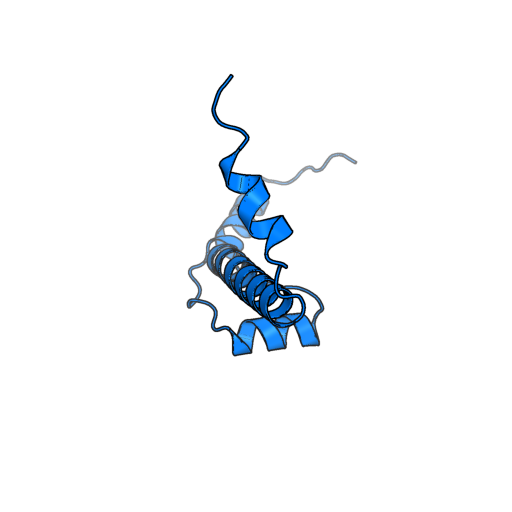 12.452 1.00 51.59 80 THR A CA 1
ATOM 627 C C . THR A 1 80 ? -8.252 35.575 13.290 1.00 51.59 80 THR A C 1
ATOM 629 O O . THR A 1 80 ? -8.418 35.749 14.498 1.00 51.59 80 THR A O 1
ATOM 632 N N . ARG A 1 81 ? -7.152 35.989 12.657 1.00 42.91 81 ARG A N 1
ATOM 633 C CA . ARG A 1 81 ? -6.428 37.197 13.061 1.00 42.91 81 ARG A CA 1
ATOM 634 C C . ARG A 1 81 ? -5.594 37.754 11.921 1.00 42.91 81 ARG A C 1
ATOM 636 O O . ARG A 1 81 ? -4.950 36.939 11.230 1.00 42.91 81 ARG A O 1
#

Sequence (81 aa):
MEMNISIDEIRRRLELALRPAEPPVLDGVLAAVERDGKLRGPADWVFPAWRLYVEYAAQRIAEAFPLTEEERGSSSTSGTR

pLDDT: mean 82.67, std 15.02, range [42.91, 96.69]

Foldseek 3Di:
DDPPQDPVNVVVVLCFQQPDDDEDDQVNLVVCCVVPVADDGRVNHRVNSVVSVVVVVVVVCCVVPPDDPVVVVVVPPPPDD